Protein AF-A0A2C9JT50-F1 (afdb_monomer_lite)

Secondary structure (DSSP, 8-state):
----------PPPP--PPP--PPPPPP-PPPPPPPPPPP------PPPPPP---HHHHHHHHHHHHHHHHHHH-S-TT--------SS-PPP----PPP--SS-SSSSPPP-S--HHHHEEEE--SHHHHHHHHHH----EEE-TT--HHHHHHHHHHHH-PPPS-------

Sequence (172 aa):
MAKKTQKPAAAKPAAKEEKKAAPPPKVEKKPPAKVEKKTPAKVEKKPAAPPKSDGGVVKAKDKALKAKKSVLKGQHDKKSRKIRTSVHFRRPKTLKLPRAPKYPRRSVNRNNKLDQYALIKYPLTTESAMKKIEDNNTLVFIVDKRANKHMIKMAVKKLYDIDVSKVNTLIR

Organism: Biomphalaria glabrata (NCBI:txid6526)

Foldseek 3Di:
DDDDDDDDDDDDDDDDDDDDDDDDDDDDDDDDDDDDDDDDDDDDDDDDDDPPPPPVVVVVVVVVVVVVCCVPCNPPNVDDDDDDPDPDDDDDDDDDDDDDDPDDPDPDDDDDPPALCLFFPAWDDDPVQVVCCPPPVDTHTDGDPPDDFVRNQVSCCVPVVDHDDGDDDDDD

pLDDT: mean 72.66, std 28.33, range [24.2, 97.88]

Radius of gyration: 41.74 Å; chains: 1; bounding box: 84×77×111 Å

InterPro domains:
  IPR005633 Large ribosomal subunit protein uL23, N-terminal [PF03939] (60-110)
  IPR012677 Nucleotide-binding alpha-beta plait domain superfamily [G3DSA:3.30.70.330] (80-172)
  IPR012678 Ribosomal protein uL23/eL15/eS24 core domain superfamily [SSF54189] (117-172)
  IPR013025 Large ribosomal subunit protein uL23-like [PF00276] (119-171)
  IPR013025 Large ribosomal subunit protein uL23-like [PTHR11620] (59-172)

Structure (mmCIF, N/CA/C/O backbone):
data_AF-A0A2C9JT50-F1
#
_entry.id   AF-A0A2C9JT50-F1
#
loop_
_atom_site.group_PDB
_atom_site.id
_atom_site.type_symbol
_atom_site.label_atom_id
_atom_site.label_alt_id
_atom_site.label_comp_id
_atom_site.label_asym_id
_atom_site.label_entity_id
_atom_site.label_seq_id
_atom_site.pdbx_PDB_ins_code
_atom_site.Cartn_x
_atom_site.Cartn_y
_atom_site.Cartn_z
_atom_site.occupancy
_atom_site.B_iso_or_equiv
_atom_site.auth_seq_id
_atom_site.auth_comp_id
_atom_site.auth_asym_id
_atom_site.auth_atom_id
_atom_site.pdbx_PDB_model_num
ATOM 1 N N . MET A 1 1 ? -43.582 -35.074 -42.574 1.00 40.75 1 MET A N 1
ATOM 2 C CA . MET A 1 1 ? -43.057 -36.112 -41.663 1.00 40.75 1 MET A CA 1
ATOM 3 C C . MET A 1 1 ? -41.779 -35.600 -41.009 1.00 40.75 1 MET A C 1
ATOM 5 O O . MET A 1 1 ? -40.987 -34.973 -41.691 1.00 40.75 1 MET A O 1
ATOM 9 N N . ALA A 1 2 ? -41.662 -35.818 -39.695 1.00 45.00 2 ALA A N 1
ATOM 10 C CA . ALA A 1 2 ? -40.528 -35.546 -38.799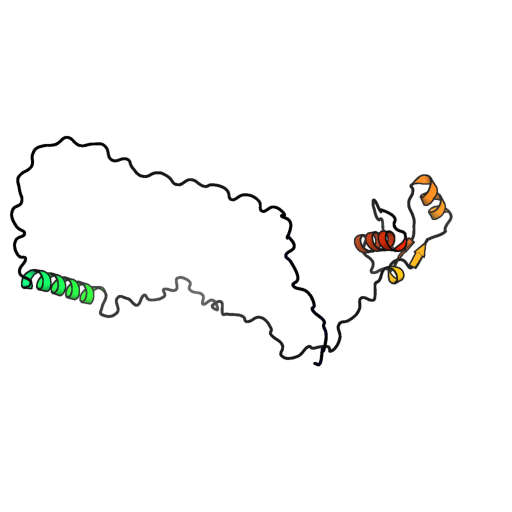 1.00 45.00 2 ALA A CA 1
ATOM 11 C C . ALA A 1 2 ? -39.984 -34.098 -38.690 1.00 45.00 2 ALA A C 1
ATOM 13 O O . ALA A 1 2 ? -39.034 -33.692 -39.350 1.00 45.00 2 ALA A O 1
ATOM 14 N N . LYS A 1 3 ? -40.547 -33.364 -37.719 1.00 39.28 3 LYS A N 1
ATOM 15 C CA . LYS A 1 3 ? -39.900 -32.254 -37.002 1.00 39.28 3 LYS A CA 1
ATOM 16 C C . LYS A 1 3 ? -38.680 -32.767 -36.220 1.00 39.28 3 LYS A C 1
ATOM 18 O O . LYS A 1 3 ? -38.791 -33.779 -35.531 1.00 39.28 3 LYS A O 1
ATOM 23 N N . LYS A 1 4 ? -37.609 -31.970 -36.149 1.00 39.00 4 LYS A N 1
ATOM 24 C CA . LYS A 1 4 ? -36.875 -31.762 -34.889 1.00 39.00 4 LYS A CA 1
ATOM 25 C C . LYS A 1 4 ? -36.402 -30.311 -34.793 1.00 39.00 4 LYS A C 1
ATOM 27 O O . LYS A 1 4 ? -35.895 -29.727 -35.741 1.00 39.00 4 LYS A O 1
ATOM 32 N N . THR A 1 5 ? -36.696 -29.728 -33.646 1.00 36.28 5 THR A N 1
ATOM 33 C CA . THR A 1 5 ? -36.740 -28.306 -33.314 1.00 36.28 5 THR A CA 1
ATOM 34 C C . THR A 1 5 ? -35.472 -27.824 -32.600 1.00 36.28 5 THR A C 1
ATOM 36 O O . THR A 1 5 ? -34.986 -28.515 -31.717 1.00 36.28 5 THR A O 1
ATOM 39 N N . GLN A 1 6 ? -35.050 -26.600 -32.951 1.00 36.31 6 GLN A N 1
ATOM 40 C CA . GLN A 1 6 ? -34.582 -25.481 -32.101 1.00 36.31 6 GLN A CA 1
ATOM 41 C C . GLN A 1 6 ? -33.464 -25.697 -31.056 1.00 36.31 6 GLN A C 1
ATOM 43 O O . GLN A 1 6 ? -33.651 -26.416 -30.082 1.00 36.31 6 GLN A O 1
ATOM 48 N N . LYS A 1 7 ? -32.411 -24.855 -31.110 1.00 34.09 7 LYS A N 1
ATOM 49 C CA . LYS A 1 7 ? -32.360 -23.568 -30.368 1.00 34.09 7 LYS A CA 1
ATOM 50 C C . LYS A 1 7 ? -31.209 -22.653 -30.866 1.00 34.09 7 LYS A C 1
ATOM 52 O O . LYS A 1 7 ? -30.100 -23.149 -31.044 1.00 34.09 7 LYS A O 1
ATOM 57 N N . PRO A 1 8 ? -31.441 -21.340 -31.081 1.00 38.16 8 PRO A N 1
ATOM 58 C CA . PRO A 1 8 ? -30.430 -20.357 -31.489 1.00 38.16 8 PRO A CA 1
ATOM 59 C C . PRO A 1 8 ? -29.870 -19.585 -30.279 1.00 38.16 8 PRO A C 1
ATOM 61 O O . PRO A 1 8 ? -30.579 -19.388 -29.292 1.00 38.16 8 PRO A O 1
ATOM 64 N N . ALA A 1 9 ? -28.624 -19.102 -30.349 1.00 31.14 9 ALA A N 1
ATOM 65 C CA . ALA A 1 9 ? -28.085 -18.186 -29.340 1.00 31.14 9 ALA A CA 1
ATOM 66 C C . ALA A 1 9 ? -27.068 -17.183 -29.917 1.00 31.14 9 ALA A C 1
ATOM 68 O O . ALA A 1 9 ? -25.902 -17.491 -30.132 1.00 31.14 9 ALA A O 1
ATOM 69 N N . ALA A 1 10 ? -27.580 -15.964 -30.096 1.00 29.03 10 ALA A N 1
ATOM 70 C CA . ALA A 1 10 ? -26.960 -14.674 -29.799 1.00 29.03 10 ALA A CA 1
ATOM 71 C C . ALA A 1 10 ? -25.626 -14.291 -30.468 1.00 29.03 10 ALA A C 1
ATOM 73 O O . ALA A 1 10 ? -24.534 -14.488 -29.936 1.00 29.03 10 ALA A O 1
ATOM 74 N N . ALA A 1 11 ? -25.774 -13.518 -31.547 1.00 33.12 11 ALA A N 1
ATOM 75 C CA . ALA A 1 11 ? -24.887 -12.407 -31.858 1.00 33.12 11 ALA A CA 1
ATOM 76 C C . ALA A 1 11 ? -24.804 -11.445 -30.655 1.00 33.12 11 ALA A C 1
ATOM 78 O O . ALA A 1 11 ? -25.833 -11.034 -30.113 1.00 33.12 11 ALA A O 1
ATOM 79 N N . LYS A 1 12 ? -23.586 -11.077 -30.240 1.00 29.19 12 LYS A N 1
ATOM 80 C CA . LYS A 1 12 ? -23.367 -9.983 -29.286 1.00 29.19 12 LYS A CA 1
ATOM 81 C C . LYS A 1 12 ? -23.126 -8.664 -30.037 1.00 29.19 12 LYS A C 1
ATOM 83 O O . LYS A 1 12 ? -22.286 -8.641 -30.937 1.00 29.19 12 LYS A O 1
ATOM 88 N N . PRO A 1 13 ? -23.841 -7.587 -29.667 1.00 27.59 13 PRO A N 1
ATOM 89 C CA . PRO A 1 13 ? -23.735 -6.267 -30.269 1.00 27.59 13 PRO A CA 1
ATOM 90 C C . PRO A 1 13 ? -22.611 -5.431 -29.643 1.00 27.59 13 PRO A C 1
ATOM 92 O O . PRO A 1 13 ? -22.098 -5.722 -28.562 1.00 27.59 13 PRO A O 1
ATOM 95 N N . ALA A 1 14 ? -22.272 -4.359 -30.351 1.00 26.33 14 ALA A N 1
ATOM 96 C CA . ALA A 1 14 ? -21.366 -3.300 -29.942 1.00 26.33 14 ALA A CA 1
ATOM 97 C C . ALA A 1 14 ? -21.822 -2.561 -28.666 1.00 26.33 14 ALA A C 1
ATOM 99 O O . ALA A 1 14 ? -22.990 -2.204 -28.526 1.00 26.33 14 ALA A O 1
ATOM 100 N N . ALA A 1 15 ? -20.861 -2.229 -27.802 1.00 26.55 15 ALA A N 1
ATOM 101 C CA . ALA A 1 15 ? -20.918 -1.120 -26.847 1.00 26.55 15 ALA A CA 1
ATOM 102 C C . ALA A 1 15 ? -19.548 -0.418 -26.921 1.00 26.55 15 ALA A C 1
ATOM 104 O O . ALA A 1 15 ? -18.523 -1.042 -26.668 1.00 26.55 15 ALA A O 1
ATOM 105 N N . LYS A 1 16 ? -19.462 0.740 -27.590 1.00 26.02 16 LYS A N 1
ATOM 106 C CA . LYS A 1 16 ? -19.405 2.081 -26.972 1.00 26.02 16 LYS A CA 1
ATOM 107 C C . LYS A 1 16 ? -18.391 2.155 -25.826 1.00 26.02 16 LYS A C 1
ATOM 109 O O . LYS A 1 16 ? -18.726 1.913 -24.675 1.00 26.02 16 LYS A O 1
ATOM 114 N N . GLU A 1 17 ? -17.173 2.561 -26.168 1.00 26.31 17 GLU A N 1
ATOM 115 C CA . GLU A 1 17 ? -16.207 3.096 -25.215 1.00 26.31 17 GLU A CA 1
ATOM 116 C C . GLU A 1 17 ? -16.319 4.629 -25.239 1.00 26.31 17 GLU A C 1
ATOM 118 O O . GLU A 1 17 ? -16.233 5.270 -26.292 1.00 26.31 17 GLU A O 1
ATOM 123 N N . GLU A 1 18 ? -16.621 5.206 -24.077 1.00 27.25 18 GLU A N 1
ATOM 124 C CA . GLU A 1 18 ? -16.741 6.643 -23.861 1.00 27.25 18 GLU A CA 1
ATOM 125 C C . GLU A 1 18 ? -15.370 7.323 -23.795 1.00 27.25 18 GLU A C 1
ATOM 127 O O . GLU A 1 18 ? -14.385 6.811 -23.267 1.00 27.25 18 GLU A O 1
ATOM 132 N N . LYS A 1 19 ? -15.343 8.538 -24.339 1.00 28.03 19 LYS A N 1
ATOM 133 C CA . LYS A 1 19 ? -14.196 9.435 -24.444 1.00 28.03 19 LYS A CA 1
ATOM 134 C C . LYS A 1 19 ? -13.698 9.887 -23.065 1.00 28.03 19 LYS A C 1
ATOM 136 O O . LYS A 1 19 ? -14.468 10.454 -22.295 1.00 28.03 19 LYS A O 1
ATOM 141 N N . 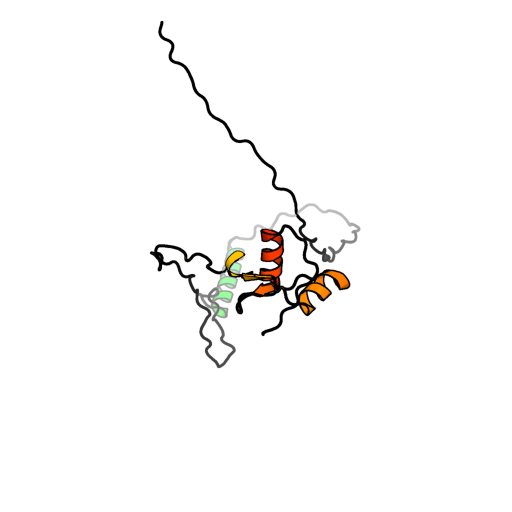LYS A 1 20 ? -12.377 9.849 -22.845 1.00 24.70 20 LYS A N 1
ATOM 142 C CA . LYS A 1 20 ? -11.674 10.835 -22.002 1.00 24.70 20 LYS A CA 1
ATOM 143 C C . LYS A 1 20 ? -10.405 11.366 -22.684 1.00 24.70 20 LYS A C 1
ATOM 145 O O . LYS A 1 20 ? -9.396 10.686 -22.786 1.00 24.70 20 LYS A O 1
ATOM 150 N N . ALA A 1 21 ? -10.554 12.605 -23.159 1.00 26.69 21 ALA A N 1
ATOM 151 C CA . ALA A 1 21 ? -9.606 13.717 -23.273 1.00 26.69 21 ALA A CA 1
ATOM 152 C C . ALA A 1 21 ? -8.104 13.424 -23.477 1.00 26.69 21 ALA A C 1
ATOM 154 O O . ALA A 1 21 ? -7.359 13.199 -22.526 1.00 26.69 21 ALA A O 1
ATOM 155 N N . ALA A 1 22 ? -7.644 13.612 -24.718 1.00 29.81 22 ALA A N 1
ATOM 156 C CA . ALA A 1 22 ? -6.258 13.959 -25.025 1.00 29.81 22 ALA A CA 1
ATOM 157 C C . ALA A 1 22 ? -6.096 15.500 -25.033 1.00 29.81 22 ALA A C 1
ATOM 159 O O . ALA A 1 22 ? -6.949 16.181 -25.609 1.00 29.81 22 ALA A O 1
ATOM 160 N N . PRO A 1 23 ? -5.040 16.072 -24.422 1.00 33.62 23 PRO A N 1
ATOM 161 C CA . PRO A 1 23 ? -4.728 17.496 -24.539 1.00 33.62 23 PRO A CA 1
ATOM 162 C C . PRO A 1 23 ? -4.140 17.829 -25.932 1.00 33.62 23 PRO A C 1
ATOM 164 O O . PRO A 1 23 ? -3.559 16.954 -26.578 1.00 33.62 23 PRO A O 1
ATOM 167 N N . PRO A 1 24 ? -4.308 19.072 -26.424 1.00 32.91 24 PRO A N 1
ATOM 168 C CA . PRO A 1 24 ? -4.207 19.412 -27.847 1.00 32.91 24 PRO A CA 1
ATOM 169 C C . PRO A 1 24 ? -2.759 19.473 -28.371 1.00 32.91 24 PRO A C 1
ATOM 171 O O . PRO A 1 24 ? -1.863 19.912 -27.644 1.00 32.91 24 PRO A O 1
ATOM 174 N N . PRO A 1 25 ? -2.509 19.126 -29.652 1.00 28.69 25 PRO A N 1
ATOM 175 C CA . PRO A 1 25 ? -1.214 19.360 -30.275 1.00 28.69 25 PRO A CA 1
ATOM 176 C C . PRO A 1 25 ? -1.025 20.858 -30.548 1.00 28.69 25 PRO A C 1
ATOM 178 O O . PRO A 1 25 ? -1.787 21.483 -31.288 1.00 28.69 25 PRO A O 1
ATOM 181 N N . LYS A 1 26 ? 0.014 21.435 -29.936 1.00 26.94 26 LYS A N 1
ATOM 182 C CA . LYS A 1 26 ? 0.479 22.795 -30.217 1.00 26.94 26 LYS A CA 1
ATOM 183 C C . LYS A 1 26 ? 0.959 22.903 -31.665 1.00 26.94 26 LYS A C 1
ATOM 185 O O . LYS A 1 26 ? 1.807 22.144 -32.124 1.00 26.94 26 LYS A O 1
ATOM 190 N N . VAL A 1 27 ? 0.393 23.898 -32.334 1.00 31.44 27 VAL A N 1
ATOM 191 C CA . VAL A 1 27 ? 0.763 24.430 -33.641 1.00 31.44 27 VAL A CA 1
ATOM 192 C C . VAL A 1 27 ? 2.109 25.144 -33.521 1.00 31.44 27 VAL A C 1
ATOM 194 O O . VAL A 1 27 ? 2.210 26.137 -32.804 1.00 31.44 27 VAL A O 1
ATOM 197 N N . GLU A 1 28 ? 3.118 24.692 -34.265 1.00 29.28 28 GLU A N 1
ATOM 198 C CA . GLU A 1 28 ? 4.300 25.500 -34.569 1.00 29.28 28 GLU A CA 1
ATOM 199 C C . GLU A 1 28 ? 4.465 25.664 -36.081 1.00 29.28 28 GLU A C 1
ATOM 201 O O . GLU A 1 28 ? 4.222 24.767 -36.889 1.00 29.28 28 GLU A O 1
ATOM 206 N N . LYS A 1 29 ? 4.767 26.910 -36.435 1.00 29.12 29 LYS A N 1
ATOM 207 C CA . LYS A 1 29 ? 4.550 27.566 -37.720 1.00 29.12 29 LYS A CA 1
ATOM 208 C C . LYS A 1 29 ? 5.580 27.119 -38.760 1.00 29.12 29 LYS A C 1
ATOM 210 O O . LYS A 1 29 ? 6.780 27.183 -38.517 1.00 29.12 29 LYS A O 1
ATOM 215 N N . LYS A 1 30 ? 5.110 26.783 -39.966 1.00 28.75 30 LYS A N 1
ATOM 216 C CA . LYS A 1 30 ? 5.929 26.806 -41.189 1.00 28.75 30 LYS A CA 1
ATOM 217 C C . LYS A 1 30 ? 6.220 28.265 -41.571 1.00 28.75 30 LYS A C 1
ATOM 219 O O . LYS A 1 30 ? 5.257 29.019 -41.717 1.00 28.75 30 LYS A O 1
ATOM 224 N N . PRO A 1 31 ? 7.479 28.673 -41.802 1.00 27.58 31 PRO A N 1
ATOM 225 C CA . PRO A 1 31 ? 7.757 29.894 -42.540 1.00 27.58 31 PRO A CA 1
ATOM 226 C C . PRO A 1 31 ? 7.647 29.660 -44.065 1.00 27.58 31 PRO A C 1
ATOM 228 O O . PRO A 1 31 ? 7.857 28.539 -44.536 1.00 27.58 31 PRO A O 1
ATOM 231 N N . PRO A 1 32 ? 7.249 30.695 -44.826 1.00 26.97 32 PRO A N 1
ATOM 232 C CA . PRO A 1 32 ? 6.530 30.560 -46.091 1.00 26.97 32 PRO A CA 1
ATOM 233 C C . PRO A 1 32 ? 7.418 30.467 -47.336 1.00 26.97 32 PRO A C 1
ATOM 235 O O . PRO A 1 32 ? 8.545 30.959 -47.384 1.00 26.97 32 PRO A O 1
ATOM 238 N N . ALA A 1 33 ? 6.826 29.878 -48.377 1.00 27.20 33 ALA A N 1
ATOM 239 C CA . ALA A 1 33 ? 7.292 29.945 -49.752 1.00 27.20 33 ALA A CA 1
ATOM 240 C C . ALA A 1 33 ? 7.463 31.404 -50.204 1.00 27.20 33 ALA A C 1
ATOM 242 O O . ALA A 1 33 ? 6.603 32.258 -49.977 1.00 27.20 33 ALA A O 1
ATOM 243 N N . LYS A 1 34 ? 8.586 31.672 -50.868 1.00 24.20 34 LYS A N 1
ATOM 244 C CA . LYS A 1 34 ? 8.880 32.944 -51.519 1.00 24.20 34 LYS A CA 1
ATOM 245 C C . LYS A 1 34 ? 8.009 33.059 -52.772 1.00 24.20 34 LYS A C 1
ATOM 247 O O . LYS A 1 34 ? 8.106 32.234 -53.672 1.00 24.20 34 LYS A O 1
ATOM 252 N N . VAL A 1 35 ? 7.161 34.082 -52.782 1.00 28.75 35 VAL A N 1
ATOM 253 C CA . VAL A 1 35 ? 6.345 34.522 -53.916 1.00 28.75 35 VAL A CA 1
ATOM 254 C C . VAL A 1 35 ? 7.268 35.030 -55.024 1.00 28.75 35 VAL A C 1
ATOM 256 O O . VAL A 1 35 ? 8.060 35.952 -54.816 1.00 28.75 35 VAL A O 1
ATOM 259 N N . GLU A 1 36 ? 7.158 34.414 -56.196 1.00 26.16 36 GLU A N 1
ATOM 260 C CA . GLU A 1 36 ? 7.730 34.887 -57.451 1.00 26.16 36 GLU A CA 1
ATOM 261 C C . GLU A 1 36 ? 6.998 36.162 -57.897 1.00 26.16 36 GLU A C 1
ATOM 263 O O . GLU A 1 36 ? 5.769 36.211 -57.980 1.00 26.16 36 GLU A O 1
ATOM 268 N N . LYS A 1 37 ? 7.765 37.223 -58.165 1.00 28.20 37 LYS A N 1
ATOM 269 C CA . LYS A 1 37 ? 7.272 38.475 -58.742 1.00 28.20 37 LYS A CA 1
ATOM 270 C C . LYS A 1 37 ? 7.412 38.399 -60.267 1.00 28.20 37 LYS A C 1
ATOM 272 O O . LYS A 1 37 ? 8.438 37.966 -60.781 1.00 28.20 37 LYS A O 1
ATOM 277 N N . LYS A 1 38 ? 6.334 38.808 -60.938 1.00 27.52 38 LYS A N 1
ATOM 278 C CA . LYS A 1 38 ? 6.028 38.739 -62.374 1.00 27.52 38 LYS A CA 1
ATOM 279 C C . LYS A 1 38 ? 7.085 39.353 -63.313 1.00 27.52 38 LYS A C 1
ATOM 281 O O . LYS A 1 38 ? 7.723 40.350 -62.993 1.00 27.52 38 LYS A O 1
ATOM 286 N N . THR A 1 39 ? 7.137 38.758 -64.505 1.00 26.30 39 THR A N 1
ATOM 287 C CA . THR A 1 39 ? 7.744 39.183 -65.784 1.00 26.30 39 THR A CA 1
ATOM 288 C C . THR A 1 39 ? 7.343 40.596 -66.243 1.00 26.30 39 THR A C 1
ATOM 290 O O . THR A 1 39 ? 6.279 41.083 -65.855 1.00 26.30 39 THR A O 1
ATOM 293 N N . PRO A 1 40 ? 8.081 41.177 -67.211 1.00 33.69 40 PRO A N 1
ATOM 294 C CA . PRO A 1 40 ? 7.467 41.314 -68.534 1.00 33.69 40 PRO A CA 1
ATOM 295 C C . PRO A 1 40 ? 8.351 40.830 -69.693 1.00 33.69 40 PRO A C 1
ATOM 297 O O . PRO A 1 40 ? 9.574 40.756 -69.619 1.00 33.69 40 PRO A O 1
ATOM 300 N N . ALA A 1 41 ? 7.647 40.445 -70.751 1.00 30.92 41 ALA A N 1
ATOM 301 C CA . ALA A 1 41 ? 8.081 39.652 -71.885 1.00 30.92 41 ALA A CA 1
ATOM 302 C C . ALA A 1 41 ? 8.898 40.422 -72.934 1.00 30.92 41 ALA A C 1
ATOM 304 O O . ALA A 1 41 ? 8.671 41.609 -73.161 1.00 30.92 41 ALA A O 1
ATOM 305 N N . LYS A 1 42 ? 9.722 39.687 -73.696 1.00 28.06 42 LYS A N 1
ATOM 306 C CA . LYS A 1 42 ? 9.917 39.970 -75.124 1.00 28.06 42 LYS A CA 1
ATOM 307 C C . LYS A 1 42 ? 10.180 38.685 -75.924 1.00 28.06 42 LYS A C 1
ATOM 309 O O . LYS A 1 42 ? 11.271 38.138 -75.893 1.00 28.06 42 LYS A O 1
ATOM 314 N N . VAL A 1 43 ? 9.124 38.292 -76.638 1.00 30.47 43 VAL A N 1
ATOM 315 C CA . VAL A 1 43 ? 9.067 37.702 -77.988 1.00 30.47 43 VAL A CA 1
ATOM 316 C C . VAL A 1 43 ? 9.737 36.342 -78.224 1.00 30.47 43 VAL A C 1
ATOM 318 O O . VAL A 1 43 ? 10.952 36.176 -78.234 1.00 30.47 43 VAL A O 1
ATOM 321 N N . GLU A 1 44 ? 8.858 35.390 -78.526 1.00 33.62 44 GLU A N 1
ATOM 322 C CA . GLU A 1 44 ? 9.111 34.049 -79.032 1.00 33.62 44 GLU A CA 1
ATOM 323 C C . GLU A 1 44 ? 9.898 34.051 -80.353 1.00 33.62 44 GLU A C 1
ATOM 325 O O . GLU A 1 44 ? 9.565 34.759 -81.306 1.00 33.62 44 GLU A O 1
ATOM 330 N N . LYS A 1 45 ? 10.886 33.156 -80.451 1.00 35.72 45 LYS A N 1
ATOM 331 C CA . LYS A 1 45 ? 11.340 32.594 -81.727 1.00 35.72 45 LYS A CA 1
ATOM 332 C C . LYS A 1 45 ? 11.366 31.069 -81.586 1.00 35.72 45 LYS A C 1
ATOM 334 O O . LYS A 1 45 ? 11.940 30.538 -80.640 1.00 35.72 45 LYS A O 1
ATOM 339 N N . LYS A 1 46 ? 10.669 30.395 -82.506 1.00 31.80 46 LYS A N 1
ATOM 340 C CA . LYS A 1 46 ? 10.486 28.935 -82.614 1.00 31.80 46 LYS A CA 1
ATOM 341 C C . LYS A 1 46 ? 11.815 28.144 -82.613 1.00 31.80 46 LYS A C 1
ATOM 343 O O . LYS A 1 46 ? 12.856 28.704 -82.956 1.00 31.80 46 LYS A O 1
ATOM 348 N N . PRO A 1 47 ? 11.774 26.849 -82.237 1.00 37.97 47 PRO A N 1
ATOM 349 C CA . PRO A 1 47 ? 12.915 26.104 -81.714 1.00 37.97 47 PRO A CA 1
ATOM 350 C C . PRO A 1 47 ? 13.867 25.635 -82.816 1.00 37.97 47 PRO A C 1
ATOM 352 O O . PRO A 1 47 ? 13.448 25.020 -83.795 1.00 37.97 47 PRO A O 1
ATOM 355 N N . ALA A 1 48 ? 15.164 25.860 -82.613 1.00 35.50 48 ALA A N 1
ATOM 356 C CA . ALA A 1 48 ? 16.195 25.108 -83.312 1.00 35.50 48 ALA A CA 1
ATOM 357 C C . ALA A 1 48 ? 16.381 23.758 -82.601 1.00 35.50 48 ALA A C 1
ATOM 359 O O . ALA A 1 48 ? 16.481 23.694 -81.376 1.00 35.50 48 ALA A O 1
ATOM 360 N N . ALA A 1 49 ? 16.365 22.689 -83.392 1.00 41.03 49 ALA A N 1
ATOM 361 C CA . ALA A 1 49 ? 16.489 21.299 -82.973 1.00 41.03 49 ALA A CA 1
ATOM 362 C C . ALA A 1 49 ? 17.661 21.058 -81.993 1.00 41.03 49 ALA A C 1
ATOM 364 O O . ALA A 1 49 ? 18.704 21.703 -82.126 1.00 41.03 49 ALA A O 1
ATOM 365 N N . PRO A 1 50 ? 17.539 20.109 -81.039 1.00 46.38 50 PRO A N 1
ATOM 366 C CA . PRO A 1 50 ? 18.661 19.737 -80.186 1.00 46.38 50 PRO A CA 1
ATOM 367 C C . PRO A 1 50 ? 19.797 19.222 -81.082 1.00 46.38 50 PRO A C 1
ATOM 369 O O . PRO A 1 50 ? 19.549 18.311 -81.882 1.00 46.38 50 PRO A O 1
ATOM 372 N N . PRO A 1 51 ? 21.032 19.758 -80.990 1.00 46.69 51 PRO A N 1
ATOM 373 C CA . PRO A 1 51 ? 22.150 19.104 -81.640 1.00 46.69 51 PRO A CA 1
ATOM 374 C C . PRO A 1 51 ? 22.210 17.705 -81.042 1.00 46.69 51 PRO A C 1
ATOM 376 O O . PRO A 1 51 ? 22.296 17.547 -79.821 1.00 46.69 51 PRO A O 1
ATOM 379 N N . LYS A 1 52 ? 22.060 16.705 -81.913 1.00 47.78 52 LYS A N 1
ATOM 380 C CA . LYS A 1 52 ? 22.221 15.291 -81.593 1.00 47.78 52 LYS A CA 1
ATOM 381 C C . LYS A 1 52 ? 23.566 15.179 -80.892 1.00 47.78 52 LYS A C 1
ATOM 383 O O . LYS A 1 52 ? 24.605 15.270 -81.534 1.00 47.78 52 LYS A O 1
ATOM 388 N N . SER A 1 53 ? 23.546 15.108 -79.566 1.00 47.03 53 SER A N 1
ATOM 389 C CA . SER A 1 53 ? 24.761 14.967 -78.791 1.00 47.03 53 SER A CA 1
ATOM 390 C C . SER A 1 53 ? 25.263 13.573 -79.096 1.00 47.03 53 SER A C 1
ATOM 392 O O . SER A 1 53 ? 24.650 12.578 -78.703 1.00 47.03 53 SER A O 1
ATOM 394 N N . ASP A 1 54 ? 26.335 13.512 -79.883 1.00 54.00 54 ASP A N 1
ATOM 395 C CA . ASP A 1 54 ? 27.016 12.277 -80.221 1.00 54.00 54 ASP A CA 1
ATOM 396 C C . ASP A 1 54 ? 27.152 11.448 -78.953 1.00 54.00 54 ASP A C 1
ATOM 398 O O . ASP A 1 54 ? 27.792 11.862 -77.978 1.00 54.00 54 ASP A O 1
ATOM 402 N N . GLY A 1 55 ? 26.524 10.271 -78.942 1.00 57.69 55 GLY A N 1
ATOM 403 C CA . GLY A 1 55 ? 26.526 9.390 -77.777 1.00 57.69 55 GLY A CA 1
ATOM 404 C C . GLY A 1 55 ? 27.946 9.070 -77.290 1.00 57.69 55 GLY A C 1
ATOM 405 O O . GLY A 1 55 ? 28.119 8.678 -76.140 1.00 57.69 55 GLY A O 1
ATOM 406 N N . GLY A 1 56 ? 28.970 9.285 -78.128 1.00 60.38 56 GLY A N 1
ATOM 407 C CA . GLY A 1 56 ? 30.388 9.236 -77.772 1.00 60.38 56 GLY A CA 1
ATOM 408 C C . GLY A 1 56 ? 30.855 10.342 -76.814 1.00 60.38 56 GLY A C 1
ATOM 409 O O . GLY A 1 56 ? 31.592 10.041 -75.877 1.00 60.38 56 GLY A O 1
ATOM 410 N N . VAL A 1 57 ? 30.401 11.591 -76.965 1.00 63.12 57 VAL A N 1
ATOM 411 C CA . VAL A 1 57 ? 30.829 12.727 -76.117 1.00 63.12 57 VAL A CA 1
ATOM 412 C C . VAL A 1 57 ? 30.206 12.643 -74.723 1.00 63.12 57 VAL A C 1
ATOM 414 O O . VAL A 1 57 ? 30.872 12.922 -73.723 1.00 63.12 57 VAL A O 1
ATOM 417 N N . VAL A 1 58 ? 28.949 12.200 -74.630 1.00 68.75 58 VAL A N 1
ATOM 418 C CA . VAL A 1 58 ? 28.273 11.959 -73.342 1.00 68.75 58 VAL A CA 1
ATOM 419 C C . VAL A 1 58 ? 28.954 10.803 -72.596 1.00 68.75 58 VAL A C 1
ATOM 421 O O . VAL A 1 58 ? 29.344 10.960 -71.439 1.00 68.75 58 VAL A O 1
ATOM 424 N N . LYS A 1 59 ? 29.250 9.696 -73.293 1.00 68.94 59 LYS A N 1
ATOM 425 C CA . LYS A 1 59 ? 29.995 8.555 -72.730 1.00 68.94 59 LYS A CA 1
ATOM 426 C C . LYS A 1 59 ? 31.421 8.924 -72.303 1.00 68.94 59 LYS A C 1
ATOM 428 O O . LYS A 1 59 ? 31.888 8.424 -71.281 1.00 68.94 59 LYS A O 1
ATOM 433 N N . ALA A 1 60 ? 32.117 9.793 -73.039 1.00 78.00 60 ALA A N 1
ATOM 434 C CA . ALA A 1 60 ? 33.459 10.261 -72.680 1.00 78.00 60 ALA A CA 1
ATOM 435 C C . ALA A 1 60 ? 33.449 11.124 -71.407 1.00 78.00 60 ALA A C 1
ATOM 437 O O . ALA A 1 60 ? 34.292 10.931 -70.526 1.00 78.00 60 ALA A O 1
ATOM 438 N N . LYS A 1 61 ? 32.455 12.011 -71.263 1.00 83.12 61 LYS A N 1
ATOM 439 C CA . LYS A 1 61 ? 32.251 12.807 -70.042 1.00 83.12 61 LYS A CA 1
ATOM 440 C C . LYS A 1 61 ? 31.956 11.917 -68.835 1.00 83.12 61 LYS A C 1
ATOM 442 O O . LYS A 1 61 ? 32.591 12.083 -67.794 1.00 83.12 61 LYS A O 1
ATOM 447 N N . ASP A 1 62 ? 31.090 10.918 -68.978 1.00 81.44 62 ASP A N 1
ATOM 448 C CA . ASP A 1 62 ? 30.786 9.977 -67.892 1.00 81.44 62 ASP A CA 1
ATOM 449 C C . ASP A 1 62 ? 31.995 9.114 -67.506 1.00 81.44 62 ASP A C 1
ATOM 451 O O . ASP A 1 62 ? 32.236 8.866 -66.321 1.00 81.44 62 ASP A O 1
ATOM 455 N N . LYS A 1 63 ? 32.810 8.709 -68.489 1.00 83.94 63 LYS A N 1
ATOM 456 C CA . LYS A 1 63 ? 34.056 7.961 -68.267 1.00 83.94 63 LYS A CA 1
ATOM 457 C C . LYS A 1 63 ? 35.093 8.800 -67.518 1.00 83.94 63 LYS A C 1
ATOM 459 O O . LYS A 1 63 ? 35.684 8.309 -66.556 1.00 83.94 63 LYS A O 1
ATOM 464 N N . ALA A 1 64 ? 35.251 10.071 -67.889 1.00 84.25 64 ALA A N 1
ATOM 465 C CA . ALA A 1 64 ? 36.134 11.013 -67.203 1.00 84.25 64 ALA A CA 1
ATOM 466 C C . ALA A 1 64 ? 35.659 11.307 -65.769 1.00 84.25 64 ALA A C 1
ATOM 468 O O . ALA A 1 64 ? 36.453 11.283 -64.827 1.00 84.25 64 ALA A O 1
ATOM 469 N N . LEU A 1 65 ? 34.354 11.514 -65.568 1.00 84.12 65 LEU A N 1
ATOM 470 C CA . LEU A 1 65 ? 33.776 11.728 -64.239 1.00 84.12 65 LEU A CA 1
ATOM 471 C C . LEU A 1 65 ? 33.888 10.482 -63.350 1.00 84.12 65 LEU A C 1
ATOM 473 O O . LEU A 1 65 ? 34.120 10.615 -62.146 1.00 84.12 65 LEU A O 1
ATOM 477 N N . LYS A 1 66 ? 33.761 9.279 -63.919 1.00 82.75 66 LYS A N 1
ATOM 478 C CA . LYS A 1 66 ? 33.973 8.009 -63.208 1.00 82.75 66 LYS A CA 1
ATOM 479 C C . LYS A 1 66 ? 35.438 7.833 -62.800 1.00 82.75 66 LYS A C 1
ATOM 481 O O . LYS A 1 66 ? 35.683 7.519 -61.640 1.00 82.75 66 LYS A O 1
ATOM 486 N N . ALA A 1 67 ? 36.382 8.115 -63.702 1.00 83.44 67 ALA A N 1
ATOM 487 C CA . ALA A 1 67 ? 37.819 8.074 -63.419 1.00 83.44 67 ALA A CA 1
ATOM 488 C C . ALA A 1 67 ? 38.222 9.082 -62.326 1.00 83.44 67 ALA A C 1
ATOM 490 O O . ALA A 1 67 ? 38.917 8.734 -61.372 1.00 83.44 67 ALA A O 1
ATOM 491 N N . LYS A 1 68 ? 37.704 10.316 -62.393 1.00 83.62 68 LYS A N 1
ATOM 492 C CA . LYS A 1 68 ? 37.928 11.344 -61.364 1.00 83.62 68 LYS A CA 1
ATOM 493 C C . LYS A 1 68 ? 37.406 10.910 -59.990 1.00 83.62 68 LYS A C 1
ATOM 495 O O . LYS A 1 68 ? 38.071 11.128 -58.981 1.00 83.62 68 LYS A O 1
ATOM 500 N N . LYS A 1 69 ? 36.225 10.283 -59.936 1.00 80.06 69 LYS A N 1
ATOM 501 C CA . LYS A 1 69 ? 35.644 9.767 -58.684 1.00 80.06 69 LYS A CA 1
ATOM 502 C C . LYS A 1 69 ? 36.466 8.608 -58.112 1.00 80.06 69 LYS A C 1
ATOM 504 O O . LYS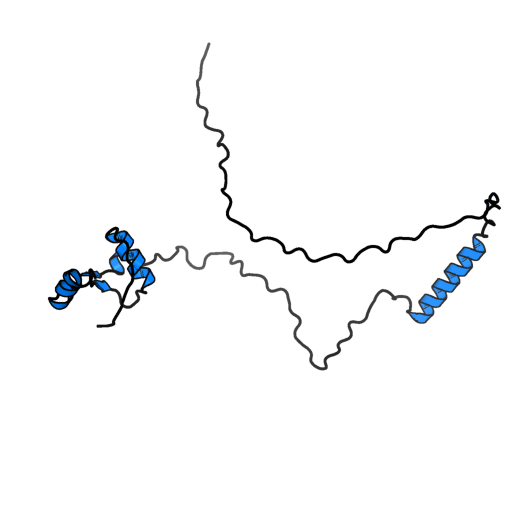 A 1 69 ? 36.773 8.643 -56.924 1.00 80.06 69 LYS A O 1
ATOM 509 N N . SER A 1 70 ? 36.898 7.661 -58.949 1.00 77.50 70 SER A N 1
ATOM 510 C CA . SER A 1 70 ? 37.710 6.521 -58.504 1.00 77.50 70 SER A CA 1
ATOM 511 C C . SER A 1 70 ? 39.092 6.919 -57.988 1.00 77.50 70 SER A C 1
ATOM 513 O O . SER A 1 70 ? 39.587 6.284 -57.064 1.00 77.50 70 SER A O 1
ATOM 515 N N . VAL A 1 71 ? 39.700 7.974 -58.541 1.00 81.44 71 VAL A N 1
ATOM 516 C CA . VAL A 1 71 ? 40.992 8.494 -58.057 1.00 81.44 71 VAL A CA 1
ATOM 517 C C . VAL A 1 71 ? 40.843 9.175 -56.694 1.00 81.44 71 VAL A C 1
ATOM 519 O O . VAL A 1 71 ? 41.684 8.991 -55.823 1.00 81.44 71 VAL A O 1
ATOM 522 N N . LEU A 1 72 ? 39.766 9.938 -56.481 1.00 80.44 72 LEU A N 1
ATOM 523 C CA . LEU A 1 72 ? 39.586 10.715 -55.249 1.00 80.44 72 LEU A CA 1
ATOM 524 C C . LEU A 1 72 ? 39.045 9.898 -54.068 1.00 80.44 72 LEU A C 1
ATOM 526 O O . LEU A 1 72 ? 39.425 10.155 -52.929 1.00 80.44 72 LEU A O 1
ATOM 530 N N . LYS A 1 73 ? 38.115 8.967 -54.307 1.00 74.88 73 LYS A N 1
ATOM 531 C CA . LYS A 1 73 ? 37.400 8.238 -53.242 1.00 74.88 73 LYS A CA 1
ATOM 532 C C . LYS A 1 73 ? 37.655 6.720 -53.247 1.00 74.88 73 LYS A C 1
ATOM 534 O O . LYS A 1 73 ? 37.360 6.050 -52.255 1.00 74.88 73 LYS A O 1
ATOM 539 N N . GLY A 1 74 ? 38.304 6.199 -54.292 1.00 76.56 74 GLY A N 1
ATOM 540 C CA . GLY A 1 74 ? 38.579 4.774 -54.477 1.00 76.56 74 GLY A CA 1
ATOM 541 C C . GLY A 1 74 ? 37.430 4.030 -55.164 1.00 76.56 74 GLY A C 1
ATOM 542 O O . GLY A 1 74 ? 36.549 4.614 -55.778 1.00 76.56 74 GLY A O 1
ATOM 543 N N . GLN A 1 75 ? 37.439 2.697 -55.111 1.00 73.56 75 GLN A N 1
ATOM 544 C CA . GLN A 1 75 ? 36.327 1.876 -55.625 1.00 73.56 75 GLN A CA 1
ATOM 545 C C . GLN A 1 75 ? 35.216 1.658 -54.578 1.00 73.56 75 GLN A C 1
ATOM 547 O O . GLN A 1 75 ? 34.107 1.241 -54.912 1.00 73.56 75 GLN A O 1
ATOM 552 N N . HIS A 1 76 ? 35.491 1.959 -53.305 1.00 70.69 76 HIS A N 1
ATOM 553 C CA . HIS A 1 76 ? 34.590 1.732 -52.171 1.00 70.69 76 HIS A CA 1
ATOM 554 C C . HIS A 1 76 ? 34.068 3.041 -51.555 1.00 70.69 76 HIS A C 1
ATOM 556 O O . HIS A 1 76 ? 34.021 3.192 -50.335 1.00 70.69 76 HIS A O 1
ATOM 562 N N . ASP A 1 77 ? 33.590 3.957 -52.396 1.00 68.38 77 ASP A N 1
ATOM 563 C CA . ASP A 1 77 ? 33.088 5.293 -52.017 1.00 68.38 77 ASP A CA 1
ATOM 564 C C . ASP A 1 77 ? 31.919 5.284 -51.023 1.00 68.38 77 ASP A C 1
ATOM 566 O O . ASP A 1 77 ? 31.619 6.291 -50.384 1.00 68.38 77 ASP A O 1
ATOM 570 N N . LYS A 1 78 ? 31.225 4.147 -50.907 1.00 72.81 78 LYS A N 1
ATOM 571 C CA . LYS A 1 78 ? 30.059 3.975 -50.031 1.00 72.81 78 LYS A CA 1
ATOM 572 C C . LYS A 1 78 ? 30.431 3.541 -48.609 1.00 72.81 78 LYS A C 1
ATOM 574 O O . LYS A 1 78 ? 29.559 3.513 -47.743 1.00 72.81 78 LYS A O 1
ATOM 579 N N . LYS A 1 79 ? 31.693 3.183 -48.346 1.00 73.19 79 LYS A N 1
ATOM 580 C CA . LYS A 1 79 ? 32.136 2.679 -47.039 1.00 73.19 79 LYS A CA 1
ATOM 581 C C . LYS A 1 79 ? 32.750 3.814 -46.219 1.00 73.19 79 LYS A C 1
ATOM 583 O O . LYS A 1 79 ? 33.946 4.074 -46.293 1.00 73.19 79 LYS A O 1
ATOM 588 N N . SER A 1 80 ? 31.934 4.482 -45.407 1.00 77.62 80 SER A N 1
ATOM 589 C CA . SER A 1 80 ? 32.434 5.460 -44.438 1.00 77.62 80 SER A CA 1
ATOM 590 C C . SER A 1 80 ? 33.087 4.757 -43.241 1.00 77.62 80 SER A C 1
ATOM 592 O O . SER A 1 80 ? 32.572 3.776 -42.695 1.00 77.62 80 SER A O 1
ATOM 594 N N . ARG A 1 81 ? 34.261 5.245 -42.825 1.00 82.62 81 ARG A N 1
ATOM 595 C CA . ARG A 1 81 ? 34.935 4.764 -41.611 1.00 82.62 81 ARG A CA 1
ATOM 596 C C . ARG A 1 81 ? 34.225 5.340 -40.385 1.00 82.62 81 ARG A C 1
ATOM 598 O O . ARG A 1 81 ? 33.921 6.529 -40.344 1.00 82.62 81 ARG A O 1
ATOM 605 N N . LYS A 1 82 ? 33.981 4.514 -39.363 1.00 85.62 82 LYS A N 1
ATOM 606 C CA . LYS A 1 82 ? 33.464 4.988 -38.069 1.00 85.62 82 LYS A CA 1
ATOM 607 C C . LYS A 1 82 ? 34.600 5.657 -37.294 1.00 85.62 82 LYS A C 1
ATOM 609 O O . LYS A 1 82 ? 35.381 4.968 -36.644 1.00 85.62 82 LYS A O 1
ATOM 614 N N . ILE A 1 83 ? 34.687 6.982 -37.378 1.00 88.81 83 ILE A N 1
ATOM 615 C CA . ILE A 1 83 ? 35.667 7.779 -36.632 1.00 88.81 83 ILE A CA 1
ATOM 616 C C . ILE A 1 83 ? 35.264 7.790 -35.152 1.00 88.81 83 ILE A C 1
ATOM 618 O O . ILE A 1 83 ? 34.115 8.075 -34.811 1.00 88.81 83 ILE A O 1
ATOM 622 N N . ARG A 1 84 ? 36.198 7.442 -34.264 1.00 90.31 84 ARG A N 1
ATOM 623 C CA . ARG A 1 84 ? 36.030 7.536 -32.809 1.00 90.31 84 ARG A CA 1
ATOM 624 C C . ARG A 1 84 ? 36.759 8.790 -32.342 1.00 90.31 84 ARG A C 1
ATOM 626 O O . ARG A 1 84 ? 37.971 8.862 -32.469 1.00 90.31 84 ARG A O 1
ATOM 633 N N . THR A 1 85 ? 36.019 9.773 -31.845 1.00 93.06 85 THR A N 1
ATOM 634 C CA . THR A 1 85 ? 36.572 11.062 -31.396 1.00 93.06 85 THR A CA 1
ATOM 635 C C . THR A 1 85 ? 36.995 11.056 -29.927 1.00 93.06 85 THR A C 1
ATOM 637 O O . THR A 1 85 ? 37.714 11.948 -29.497 1.00 93.06 85 THR A O 1
ATOM 640 N N . SER A 1 86 ? 36.573 10.056 -29.145 1.00 91.94 86 SER A N 1
ATOM 641 C CA . SER A 1 86 ? 36.973 9.888 -27.746 1.00 91.94 86 SER A CA 1
ATOM 642 C C . SER A 1 86 ? 38.121 8.891 -27.604 1.00 91.94 86 SER A C 1
ATOM 644 O O . SER A 1 86 ? 38.059 7.804 -28.178 1.00 91.94 86 SER A O 1
ATOM 646 N N . VAL A 1 87 ? 39.087 9.202 -26.738 1.00 94.12 87 VAL A N 1
ATOM 647 C CA . VAL A 1 87 ? 40.191 8.292 -26.368 1.00 94.12 87 VAL A CA 1
ATOM 648 C C . VAL A 1 87 ? 39.686 7.088 -25.554 1.00 94.12 87 VAL A C 1
ATOM 650 O O . VAL A 1 87 ? 40.282 6.017 -25.564 1.00 94.12 87 VAL A O 1
ATOM 653 N N . HIS A 1 88 ? 38.534 7.224 -24.888 1.00 95.75 88 HIS A N 1
ATOM 654 C CA . HIS A 1 88 ? 37.933 6.148 -24.101 1.00 95.75 88 HIS A CA 1
ATOM 655 C C . HIS A 1 88 ? 37.051 5.220 -24.938 1.00 95.75 88 HIS A C 1
ATOM 657 O O . HIS A 1 88 ? 36.126 5.660 -25.631 1.00 95.75 88 HIS A O 1
ATOM 663 N N . PHE A 1 89 ? 37.255 3.913 -24.778 1.00 94.44 89 PHE A N 1
ATOM 664 C CA . PHE A 1 89 ? 36.355 2.896 -25.304 1.00 94.44 89 PHE A CA 1
ATOM 665 C C . PHE A 1 89 ? 35.170 2.685 -24.353 1.00 94.44 89 PHE A C 1
ATOM 667 O O . PHE A 1 89 ? 35.324 2.216 -23.227 1.00 94.44 89 PHE A O 1
ATOM 674 N N . ARG A 1 90 ? 33.957 3.023 -24.805 1.00 94.44 90 ARG A N 1
ATOM 675 C CA . ARG A 1 90 ? 32.718 2.781 -24.051 1.00 94.44 90 ARG A CA 1
ATOM 676 C C . ARG A 1 90 ? 32.039 1.521 -24.563 1.00 94.44 90 ARG A C 1
ATOM 678 O O . ARG A 1 90 ? 31.857 1.372 -25.773 1.00 94.44 90 ARG A O 1
ATOM 685 N N . ARG A 1 91 ? 31.590 0.656 -23.646 1.00 94.00 91 ARG A N 1
ATOM 686 C CA . ARG A 1 91 ? 30.794 -0.523 -24.010 1.00 94.00 91 ARG A CA 1
ATOM 687 C C . ARG A 1 91 ? 29.565 -0.072 -24.817 1.00 94.00 91 ARG A C 1
ATOM 689 O O . ARG A 1 91 ? 28.790 0.743 -24.305 1.00 94.00 91 ARG A O 1
ATOM 696 N N . PRO A 1 92 ? 29.364 -0.566 -26.053 1.00 94.12 92 PRO A N 1
ATOM 697 C CA . PRO A 1 92 ? 28.194 -0.199 -26.834 1.00 94.12 92 PRO A CA 1
ATOM 698 C C . PRO A 1 92 ? 26.931 -0.673 -26.117 1.00 94.12 92 PRO A C 1
ATOM 700 O O . PRO A 1 92 ? 26.921 -1.711 -25.450 1.00 94.12 92 PRO A O 1
ATOM 703 N N . LYS A 1 93 ? 25.851 0.094 -26.249 1.00 96.31 93 LYS A N 1
ATOM 704 C CA . LYS A 1 93 ? 24.545 -0.349 -25.769 1.00 96.31 93 LYS A CA 1
ATOM 705 C C . LYS A 1 93 ? 24.104 -1.514 -26.647 1.00 96.31 93 LYS A C 1
ATOM 707 O O . LYS A 1 93 ? 23.907 -1.350 -27.846 1.00 96.31 93 LYS A O 1
ATOM 712 N N . THR A 1 94 ? 24.002 -2.686 -26.044 1.00 96.62 94 THR A N 1
ATOM 713 C CA . THR A 1 94 ? 23.496 -3.893 -26.685 1.00 96.62 94 THR A CA 1
ATOM 714 C C . THR A 1 94 ? 22.005 -4.042 -26.416 1.00 96.62 94 THR A C 1
ATOM 716 O O . THR A 1 94 ? 21.467 -3.457 -25.469 1.00 96.62 94 THR A O 1
ATOM 719 N N . LEU A 1 95 ? 21.335 -4.840 -27.246 1.00 96.75 95 LEU A N 1
ATOM 720 C CA . LEU A 1 95 ? 19.964 -5.250 -26.986 1.00 96.75 95 LEU A CA 1
ATOM 721 C C . LEU A 1 95 ? 19.919 -6.052 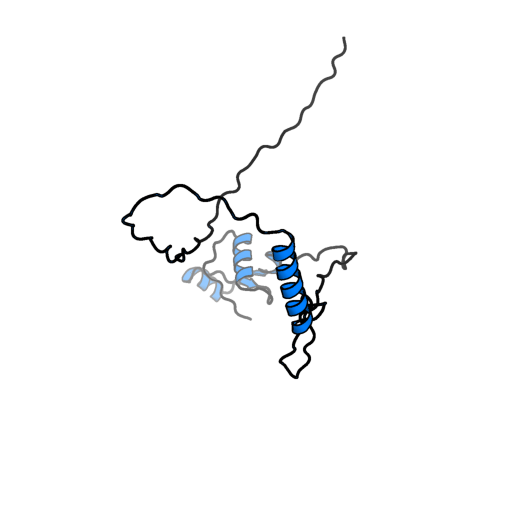-25.675 1.00 96.75 95 LEU A C 1
ATOM 723 O O . LEU A 1 95 ? 20.709 -6.974 -25.474 1.00 96.75 95 LEU A O 1
ATOM 727 N N . LYS A 1 96 ? 18.987 -5.702 -24.786 1.00 96.19 96 LYS A N 1
ATOM 728 C CA . LYS A 1 96 ? 18.691 -6.452 -23.560 1.00 96.19 96 LYS A CA 1
ATOM 729 C C . LYS A 1 96 ? 17.268 -6.982 -23.663 1.00 96.19 96 LYS A C 1
ATOM 731 O O . LYS A 1 96 ? 16.325 -6.202 -23.567 1.00 96.19 96 LYS A O 1
ATOM 736 N N . LEU A 1 97 ? 17.124 -8.285 -23.893 1.00 97.19 97 LEU A N 1
ATOM 737 C CA . LEU A 1 97 ? 15.808 -8.916 -23.969 1.00 97.19 97 LEU A CA 1
ATOM 738 C C . LEU A 1 97 ? 15.119 -8.875 -22.592 1.00 97.19 97 LEU A C 1
ATOM 740 O O . LEU A 1 97 ? 15.791 -9.067 -21.571 1.00 97.19 97 LEU A O 1
ATOM 744 N N . PRO A 1 98 ? 13.796 -8.637 -22.535 1.00 96.88 98 PRO A N 1
ATOM 745 C CA . PRO A 1 98 ? 13.037 -8.807 -21.304 1.00 96.88 98 PRO A CA 1
ATOM 746 C C . PRO A 1 98 ? 13.035 -10.282 -20.881 1.00 96.88 98 PRO A C 1
ATOM 748 O O . PRO A 1 98 ? 13.189 -11.190 -21.698 1.00 96.88 98 PRO A O 1
ATOM 751 N N . ARG A 1 99 ? 12.855 -10.538 -19.581 1.00 96.44 99 ARG A N 1
ATOM 752 C CA . ARG A 1 99 ? 12.754 -11.911 -19.068 1.00 96.44 99 ARG A CA 1
ATOM 753 C C . ARG A 1 99 ? 11.456 -12.555 -19.567 1.00 96.44 99 ARG A C 1
ATOM 755 O O . ARG A 1 99 ? 10.382 -12.063 -19.243 1.00 96.44 99 ARG A O 1
ATOM 762 N N . ALA A 1 100 ? 11.568 -13.682 -20.266 1.00 95.44 100 ALA A N 1
ATOM 763 C CA . ALA A 1 100 ? 10.453 -14.540 -20.668 1.00 95.44 100 ALA A CA 1
ATOM 764 C C . ALA A 1 100 ? 10.636 -15.937 -20.037 1.00 95.44 100 ALA A C 1
ATOM 766 O O . ALA A 1 100 ? 11.249 -16.812 -20.651 1.00 95.44 100 ALA A O 1
ATOM 767 N N . PRO A 1 101 ? 10.222 -16.143 -18.770 1.00 96.25 101 PRO A N 1
ATOM 768 C CA . PRO A 1 101 ? 10.402 -17.427 -18.099 1.00 96.25 101 PRO A CA 1
ATOM 769 C C . PRO A 1 101 ? 9.518 -18.502 -18.742 1.00 96.25 101 PRO A C 1
ATOM 771 O O . PRO A 1 101 ? 8.360 -18.250 -19.062 1.00 96.25 101 PRO A O 1
ATOM 774 N N . LYS A 1 102 ? 10.049 -19.719 -18.894 1.00 97.50 102 LYS A N 1
ATOM 775 C CA . LYS A 1 102 ? 9.309 -20.845 -19.489 1.00 97.50 102 LYS A CA 1
ATOM 776 C C . LYS A 1 102 ? 8.241 -21.428 -18.553 1.00 97.50 102 LYS A C 1
ATOM 778 O O . LYS A 1 102 ? 7.288 -22.035 -19.025 1.00 97.50 102 LYS A O 1
ATOM 783 N N . TYR A 1 103 ? 8.400 -21.234 -17.246 1.00 95.50 103 TYR A N 1
ATOM 784 C CA . TYR A 1 103 ? 7.509 -21.732 -16.201 1.00 95.50 103 TYR A CA 1
ATOM 785 C C . TYR A 1 103 ? 7.383 -20.704 -15.063 1.00 95.50 103 TYR A C 1
ATOM 787 O O . TYR A 1 103 ? 8.319 -19.929 -14.821 1.00 95.50 103 TYR A O 1
ATOM 795 N N . PRO A 1 104 ? 6.243 -20.663 -14.351 1.00 95.19 104 PRO A N 1
ATOM 796 C CA . PRO A 1 104 ? 6.082 -19.787 -13.199 1.00 95.19 104 PRO A CA 1
ATOM 797 C C . PRO A 1 104 ? 6.921 -20.288 -12.012 1.00 95.19 104 PRO A C 1
ATOM 799 O O . PRO A 1 104 ? 7.036 -21.484 -11.770 1.00 95.19 104 PRO A O 1
ATOM 802 N N . ARG A 1 105 ? 7.505 -19.366 -11.230 1.00 95.06 105 ARG A N 1
ATOM 803 C CA . ARG A 1 105 ? 8.311 -19.718 -10.037 1.00 95.06 105 ARG A CA 1
ATOM 804 C C . ARG A 1 105 ? 7.479 -20.229 -8.859 1.00 95.06 105 ARG A C 1
ATOM 806 O O . ARG A 1 105 ? 8.022 -20.844 -7.949 1.00 95.06 105 ARG A O 1
ATOM 813 N N . ARG A 1 106 ? 6.192 -19.895 -8.828 1.00 95.19 106 ARG A N 1
ATOM 814 C CA . ARG A 1 106 ? 5.214 -20.353 -7.840 1.00 95.19 106 ARG A CA 1
ATOM 815 C C . ARG A 1 106 ? 3.969 -20.768 -8.600 1.00 95.19 106 ARG A C 1
ATOM 817 O O . ARG A 1 106 ? 3.583 -20.067 -9.530 1.00 95.19 106 ARG A O 1
ATOM 824 N N . SER A 1 107 ? 3.370 -21.885 -8.204 1.00 94.00 107 SER A N 1
ATOM 825 C CA . SER A 1 107 ? 2.152 -22.401 -8.833 1.00 94.00 107 SER A CA 1
ATOM 826 C C . SER A 1 107 ? 0.953 -21.484 -8.598 1.00 94.00 107 SER A C 1
ATOM 828 O O . SER A 1 107 ? 0.146 -21.291 -9.500 1.00 94.00 107 SER A O 1
ATOM 830 N N . VAL A 1 108 ? 0.863 -20.880 -7.409 1.00 94.06 108 VAL A N 1
ATOM 831 C CA . VAL A 1 108 ? -0.240 -20.001 -7.010 1.00 94.06 108 VAL A CA 1
ATOM 832 C C . VAL A 1 108 ? 0.253 -18.626 -6.572 1.00 94.06 108 VAL A C 1
ATOM 834 O O . VAL A 1 108 ? 1.323 -18.471 -5.970 1.00 94.06 108 VAL A O 1
ATOM 837 N N . ASN A 1 109 ? -0.565 -17.614 -6.856 1.00 93.06 109 ASN A N 1
ATOM 838 C CA . ASN A 1 109 ? -0.342 -16.256 -6.378 1.00 93.06 109 ASN A CA 1
ATOM 839 C C . ASN A 1 109 ? -0.634 -16.170 -4.874 1.00 93.06 109 ASN A C 1
ATOM 841 O O . ASN A 1 109 ? -1.523 -16.844 -4.358 1.00 93.06 109 ASN A O 1
ATOM 845 N N . ARG A 1 110 ? 0.119 -15.332 -4.150 1.00 94.44 110 ARG A N 1
ATOM 846 C CA . ARG A 1 110 ? -0.126 -15.120 -2.718 1.00 94.44 110 ARG A CA 1
ATOM 847 C C . ARG A 1 110 ? -1.306 -14.171 -2.536 1.00 94.44 110 ARG A C 1
ATOM 849 O O . ARG A 1 110 ? -1.282 -13.068 -3.072 1.00 94.44 110 ARG A O 1
ATOM 856 N N . ASN A 1 111 ? -2.257 -14.555 -1.695 1.00 91.31 111 ASN A N 1
ATOM 857 C CA . ASN A 1 111 ? -3.348 -13.670 -1.305 1.00 91.31 111 ASN A CA 1
ATOM 858 C C . ASN A 1 111 ? -2.853 -12.558 -0.365 1.00 91.31 111 ASN A C 1
ATOM 860 O O . ASN A 1 111 ? -1.915 -12.739 0.429 1.00 91.31 111 ASN A O 1
ATOM 864 N N . ASN A 1 112 ? -3.489 -11.392 -0.454 1.00 89.44 112 ASN A N 1
ATOM 865 C CA . ASN A 1 112 ? -3.234 -10.286 0.459 1.00 89.44 112 ASN A CA 1
ATOM 866 C C . ASN A 1 112 ? -3.846 -10.610 1.822 1.00 89.44 112 ASN A C 1
ATOM 868 O O . ASN A 1 112 ? -5.056 -10.707 1.948 1.00 89.44 112 ASN A O 1
ATOM 872 N N . LYS A 1 113 ? -2.992 -10.764 2.839 1.00 89.94 113 LYS A N 1
ATOM 873 C CA . LYS A 1 113 ? -3.412 -11.041 4.224 1.00 89.94 113 LYS A CA 1
ATOM 874 C C . LYS A 1 113 ? -3.835 -9.790 5.007 1.00 89.94 113 LYS A C 1
ATOM 876 O O . LYS A 1 113 ? -4.257 -9.909 6.144 1.00 89.94 113 LYS A O 1
ATOM 881 N N . LEU A 1 114 ? -3.620 -8.603 4.441 1.00 91.44 114 LEU A N 1
ATOM 882 C CA . LEU A 1 114 ? -4.023 -7.325 5.030 1.00 91.44 114 LEU A CA 1
ATOM 883 C C . LEU A 1 114 ? -5.302 -6.863 4.337 1.00 91.44 114 LEU A C 1
ATOM 885 O O . LEU A 1 114 ? -5.264 -5.980 3.479 1.00 91.44 114 LEU A O 1
ATOM 889 N N . ASP A 1 115 ? -6.398 -7.540 4.649 1.00 91.50 115 ASP A N 1
ATOM 890 C CA . ASP A 1 115 ? -7.738 -7.136 4.247 1.00 91.50 115 ASP A CA 1
ATOM 891 C C . ASP A 1 115 ? -8.315 -6.114 5.244 1.00 91.50 115 ASP A C 1
ATOM 893 O O . ASP A 1 115 ? -7.641 -5.658 6.170 1.00 91.50 115 ASP A O 1
ATOM 897 N N . GLN A 1 116 ? -9.554 -5.693 5.019 1.00 93.44 116 GLN A N 1
ATOM 898 C CA . GLN A 1 116 ? -10.205 -4.636 5.788 1.00 93.44 116 GLN A CA 1
ATOM 899 C C . GLN A 1 116 ? -10.346 -5.011 7.270 1.00 93.44 116 GLN A C 1
ATOM 901 O O . GLN A 1 116 ? -10.135 -4.156 8.130 1.00 93.44 116 GLN A O 1
ATOM 906 N N . TYR A 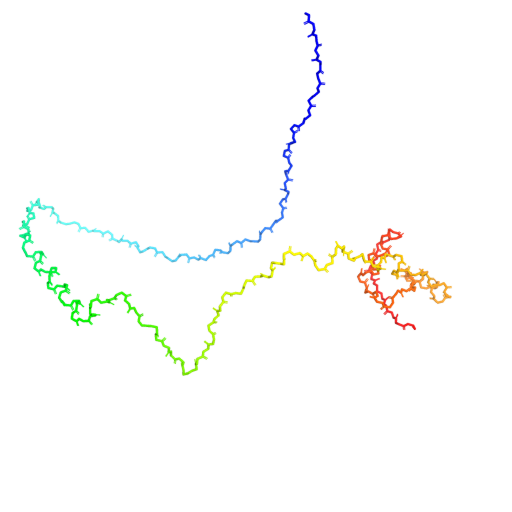1 117 ? -10.633 -6.284 7.552 1.00 94.50 117 TYR A N 1
ATOM 907 C CA . TYR A 1 117 ? -10.798 -6.818 8.904 1.00 94.50 117 TYR A CA 1
ATOM 908 C C . TYR A 1 117 ? -9.461 -7.009 9.626 1.00 94.50 117 TYR A C 1
ATOM 910 O O . TYR A 1 117 ? -9.348 -6.699 10.808 1.00 94.50 117 TYR A O 1
ATOM 918 N N . ALA A 1 118 ? -8.411 -7.453 8.930 1.00 94.88 118 ALA A N 1
ATOM 919 C CA . ALA A 1 118 ? -7.072 -7.495 9.516 1.00 94.88 118 ALA A CA 1
ATOM 920 C C . ALA A 1 118 ? -6.520 -6.086 9.787 1.00 94.88 118 ALA A C 1
ATOM 922 O O . ALA A 1 118 ? -5.700 -5.893 10.689 1.00 94.88 118 ALA A O 1
ATOM 923 N N . LEU A 1 119 ? -6.945 -5.102 8.988 1.00 96.06 119 LEU A N 1
ATOM 924 C CA . LEU A 1 119 ? -6.501 -3.723 9.103 1.00 96.06 119 LEU A CA 1
ATOM 925 C C . LEU A 1 119 ? -7.147 -3.013 10.297 1.00 96.06 119 LEU A C 1
ATOM 927 O O . LEU A 1 119 ? -6.416 -2.484 11.136 1.00 96.06 119 LEU A O 1
ATOM 931 N N . ILE A 1 120 ? -8.481 -2.982 10.372 1.00 96.50 120 ILE A N 1
ATOM 932 C CA . ILE A 1 120 ? -9.223 -2.351 11.473 1.00 96.50 120 ILE A CA 1
ATOM 933 C C . ILE A 1 120 ? -9.561 -3.421 12.500 1.00 96.50 120 ILE A C 1
ATOM 935 O O . ILE A 1 120 ? -10.421 -4.257 12.252 1.00 96.50 120 ILE A O 1
ATOM 939 N N . LYS A 1 121 ? -8.895 -3.381 13.659 1.00 95.38 121 LYS A N 1
ATOM 940 C CA . LYS A 1 121 ? -9.036 -4.433 14.673 1.00 95.38 121 LYS A CA 1
ATOM 941 C C . LYS A 1 121 ? -10.263 -4.203 15.544 1.00 95.38 121 LYS A C 1
ATOM 943 O O . LYS A 1 121 ? -11.124 -5.066 15.630 1.00 95.38 121 LYS A O 1
ATOM 948 N N . TYR A 1 122 ? -10.334 -3.045 16.193 1.00 95.88 122 TYR A N 1
ATOM 949 C CA . TYR A 1 122 ? -11.460 -2.677 17.051 1.00 95.88 122 TYR A CA 1
ATOM 950 C C . TYR A 1 122 ? -11.524 -1.155 17.257 1.00 95.88 122 TYR A C 1
ATOM 952 O O . TYR A 1 122 ? -10.493 -0.476 17.150 1.00 95.88 122 TYR A O 1
ATOM 960 N N . PRO A 1 123 ? -12.713 -0.589 17.528 1.00 96.31 123 PRO A N 1
ATOM 961 C CA . PRO A 1 123 ? -12.843 0.801 17.952 1.00 96.31 123 PRO A CA 1
ATOM 962 C C . PRO A 1 123 ? -12.253 0.985 19.351 1.00 96.31 123 PRO A C 1
ATOM 964 O O . PRO A 1 123 ? -12.357 0.106 20.205 1.00 96.31 123 PRO A O 1
ATOM 967 N N . LEU A 1 124 ? -11.623 2.128 19.601 1.00 96.69 124 LEU A N 1
ATOM 968 C CA . LEU A 1 124 ? -11.131 2.458 20.931 1.00 96.69 124 LEU A CA 1
ATOM 969 C C . LEU A 1 124 ? -12.259 3.111 21.735 1.00 96.69 124 LEU A C 1
ATOM 971 O O . LEU A 1 124 ? -12.718 4.190 21.379 1.00 96.69 124 LEU A O 1
ATOM 975 N N . THR A 1 125 ? -12.668 2.474 22.829 1.00 96.62 125 THR A N 1
ATOM 976 C CA . THR A 1 125 ? -13.830 2.877 23.642 1.00 96.62 125 THR A CA 1
ATOM 977 C C . THR A 1 125 ? -13.430 3.538 24.968 1.00 96.62 125 THR A C 1
ATOM 979 O O . THR A 1 125 ? -14.079 3.340 25.989 1.00 96.62 125 THR A O 1
ATOM 982 N N . THR A 1 126 ? -12.323 4.288 24.995 1.00 97.31 126 THR A N 1
ATOM 983 C CA . THR A 1 126 ? -11.895 5.037 26.193 1.00 97.31 126 THR A CA 1
ATOM 984 C C . THR A 1 126 ? -12.680 6.338 26.337 1.00 97.31 126 THR A C 1
ATOM 986 O O . THR A 1 126 ? -13.122 6.897 25.338 1.00 97.31 126 THR A O 1
ATOM 989 N N . GLU A 1 127 ? -12.777 6.895 27.546 1.00 96.12 127 GLU A N 1
ATOM 990 C CA . GLU A 1 127 ? -13.486 8.166 27.797 1.00 96.12 127 GLU A CA 1
ATOM 991 C C . GLU A 1 127 ? -13.021 9.299 26.870 1.00 96.12 127 GLU A C 1
ATOM 993 O O . GLU A 1 127 ? -13.819 10.018 26.278 1.00 96.12 127 GLU A O 1
ATOM 998 N N . SER A 1 128 ? -11.707 9.415 26.669 1.00 95.56 128 SER A N 1
ATOM 999 C CA . SER A 1 128 ? -11.117 10.395 25.754 1.00 95.56 128 SER A CA 1
ATOM 1000 C C . SER A 1 128 ? -11.450 10.145 24.280 1.00 95.56 128 SER A C 1
ATOM 1002 O O . SER A 1 128 ? -11.423 11.081 23.483 1.00 95.56 128 SER A O 1
ATOM 1004 N N . ALA A 1 129 ? -11.733 8.897 23.899 1.00 97.31 129 ALA A N 1
ATOM 1005 C CA . ALA A 1 129 ? -12.164 8.553 22.552 1.00 97.31 129 ALA A CA 1
ATOM 1006 C C . ALA A 1 129 ? -13.653 8.862 22.372 1.00 97.31 129 ALA A C 1
ATOM 1008 O O . ALA A 1 129 ? -14.005 9.446 21.355 1.00 97.31 129 ALA A O 1
ATOM 1009 N N . MET A 1 130 ? -14.487 8.571 23.374 1.00 97.69 130 MET A N 1
ATOM 1010 C CA . MET A 1 130 ? -15.911 8.924 23.362 1.00 97.69 130 MET A CA 1
ATOM 1011 C C . MET A 1 130 ? -16.109 10.441 23.230 1.00 97.69 130 MET A C 1
ATOM 1013 O O . MET A 1 130 ? -16.817 10.877 22.328 1.00 97.69 130 MET A O 1
ATOM 1017 N N . LYS A 1 131 ? -15.356 11.251 23.992 1.00 97.88 131 LYS A N 1
ATOM 1018 C CA . LYS A 1 131 ? -15.364 12.724 23.855 1.00 97.88 131 LYS A CA 1
ATOM 1019 C C . LYS A 1 131 ? -15.044 13.197 22.428 1.00 97.88 131 LYS A C 1
ATOM 1021 O O . LYS A 1 131 ? -15.690 14.086 21.894 1.00 97.88 131 LYS A O 1
ATOM 1026 N N . LYS A 1 132 ? -14.087 12.552 21.750 1.00 96.88 132 LYS A N 1
ATOM 1027 C CA . LYS A 1 132 ? -13.715 12.878 20.357 1.00 96.88 132 LYS A CA 1
ATOM 1028 C C . LYS A 1 132 ? -14.783 12.530 19.318 1.00 96.88 132 LYS A C 1
ATOM 1030 O O . LYS A 1 132 ? -14.738 13.082 18.210 1.00 96.88 132 LYS A O 1
ATOM 1035 N N . ILE A 1 133 ? -15.690 11.608 19.636 1.00 96.62 133 ILE A N 1
ATOM 1036 C CA . ILE A 1 133 ? -16.837 11.286 18.782 1.00 96.62 133 ILE A CA 1
ATOM 1037 C C . ILE A 1 133 ? -17.839 12.439 18.845 1.00 96.62 133 ILE A C 1
ATOM 1039 O O . ILE A 1 133 ? -18.286 12.898 17.798 1.00 96.62 133 ILE A O 1
ATOM 1043 N N . GLU A 1 134 ? -18.111 12.946 20.044 1.00 96.56 134 GLU A N 1
ATOM 1044 C CA . GLU A 1 134 ? -19.078 14.019 20.291 1.00 96.56 134 GLU A CA 1
ATOM 1045 C C . GLU A 1 134 ? -18.562 15.384 19.807 1.00 96.56 134 GLU A C 1
ATOM 1047 O O . GLU A 1 134 ? -19.211 16.037 18.991 1.00 96.56 134 GLU A O 1
ATOM 1052 N N . ASP A 1 135 ? -17.358 15.784 20.226 1.00 97.44 135 ASP A N 1
ATOM 1053 C CA . ASP A 1 135 ? -16.855 17.150 20.011 1.00 97.44 135 ASP A CA 1
ATOM 1054 C C . ASP A 1 135 ? -16.354 17.400 18.581 1.00 97.44 135 ASP A C 1
ATOM 1056 O O . ASP A 1 135 ? -16.473 18.494 18.028 1.00 97.44 135 ASP A O 1
ATOM 1060 N N . ASN A 1 136 ? -15.706 16.398 17.979 1.00 95.94 136 ASN A N 1
ATOM 1061 C CA . ASN A 1 136 ? -14.978 16.559 16.717 1.00 95.94 136 ASN A CA 1
ATOM 1062 C C . ASN A 1 136 ? -15.519 15.695 15.576 1.00 95.94 136 ASN A C 1
ATOM 1064 O O . ASN A 1 136 ? -14.986 15.792 14.465 1.00 95.94 136 ASN A O 1
ATOM 1068 N N . ASN A 1 137 ? -16.516 14.841 15.834 1.00 96.19 137 ASN A N 1
ATOM 1069 C CA . ASN A 1 137 ? -17.001 13.839 14.885 1.00 96.19 137 ASN A CA 1
ATOM 1070 C C . ASN A 1 137 ? -15.857 12.952 14.349 1.00 96.19 137 ASN A C 1
ATOM 1072 O O . ASN A 1 137 ? -15.671 12.772 13.141 1.00 96.19 137 ASN A O 1
ATOM 1076 N N . THR A 1 138 ? -15.012 12.449 15.259 1.00 96.25 138 THR A N 1
ATOM 1077 C CA . THR A 1 138 ? -13.890 11.568 14.907 1.00 96.25 138 THR A CA 1
ATOM 1078 C C . THR A 1 138 ? -13.989 10.217 15.599 1.00 96.25 138 THR A C 1
ATOM 1080 O O . THR A 1 138 ? -14.025 10.130 16.821 1.00 96.25 138 THR A O 1
ATOM 1083 N N . LEU A 1 139 ? -13.959 9.146 14.803 1.00 96.19 139 LEU A N 1
ATOM 1084 C CA . LEU A 1 139 ? -13.882 7.774 15.300 1.00 96.19 139 LEU A CA 1
ATOM 1085 C C . LEU A 1 139 ? -12.419 7.375 15.525 1.00 96.19 139 LEU A C 1
ATOM 1087 O O . LEU A 1 139 ? -11.567 7.563 14.649 1.00 96.19 139 LEU A O 1
ATOM 1091 N N . VAL A 1 140 ? -12.123 6.796 16.687 1.00 97.12 140 VAL A N 1
ATOM 1092 C CA . VAL A 1 140 ? -10.780 6.319 17.037 1.00 97.12 140 VAL A CA 1
ATOM 1093 C C . VAL A 1 140 ? -10.750 4.798 16.943 1.00 97.12 140 VAL A C 1
ATOM 1095 O O . VAL A 1 140 ? -11.534 4.116 17.592 1.00 97.12 140 VAL A O 1
ATOM 1098 N N . PHE A 1 141 ? -9.821 4.256 16.157 1.00 97.19 141 PHE A N 1
ATOM 1099 C CA . PHE A 1 141 ? -9.657 2.815 15.968 1.00 97.19 141 PHE A CA 1
ATOM 1100 C C . PHE A 1 141 ? -8.260 2.362 16.380 1.00 97.19 141 PHE A C 1
ATOM 1102 O O . PHE A 1 141 ? -7.278 3.082 16.181 1.00 97.19 141 PHE A O 1
ATOM 1109 N N . ILE A 1 142 ? -8.163 1.132 16.881 1.00 96.94 142 ILE A N 1
ATOM 1110 C CA . ILE A 1 142 ? -6.907 0.391 16.932 1.00 96.94 142 ILE A CA 1
ATOM 1111 C C . ILE A 1 142 ? -6.730 -0.360 15.613 1.00 96.94 142 ILE A C 1
ATOM 1113 O O . ILE A 1 142 ? -7.619 -1.064 15.129 1.00 96.94 142 ILE A O 1
ATOM 1117 N N . VAL A 1 143 ? -5.554 -0.183 15.023 1.00 97.19 143 VAL A N 1
ATOM 1118 C CA . VAL A 1 143 ? -5.235 -0.591 13.654 1.00 97.19 143 VAL A CA 1
ATOM 1119 C C . VAL A 1 143 ? -3.976 -1.459 13.657 1.00 97.19 143 VAL A C 1
ATOM 1121 O O . VAL A 1 143 ? -3.182 -1.422 14.601 1.00 97.19 143 VAL A O 1
ATOM 1124 N N . ASP A 1 144 ? -3.756 -2.244 12.604 1.00 96.06 144 ASP A N 1
ATOM 1125 C CA . ASP A 1 144 ? -2.466 -2.902 12.402 1.00 96.06 144 ASP A CA 1
ATOM 1126 C C . ASP A 1 144 ? -1.315 -1.903 12.171 1.00 96.06 144 ASP A C 1
ATOM 1128 O O . ASP A 1 144 ? -1.453 -0.929 11.431 1.00 96.06 144 ASP A O 1
ATOM 1132 N N . LYS A 1 145 ? -0.140 -2.179 12.755 1.00 94.88 145 LYS A N 1
ATOM 1133 C CA . LYS A 1 145 ? 1.051 -1.311 12.672 1.00 94.88 145 LYS A CA 1
ATOM 1134 C C . LYS A 1 145 ? 1.552 -1.107 11.240 1.00 94.88 145 LYS A C 1
ATOM 1136 O O . LYS A 1 145 ? 2.240 -0.131 10.962 1.00 94.88 145 LYS A O 1
ATOM 1141 N N . ARG A 1 146 ? 1.234 -2.029 10.329 1.00 94.12 146 ARG A N 1
ATOM 1142 C CA . ARG A 1 146 ? 1.650 -1.968 8.920 1.00 94.12 146 ARG A CA 1
ATOM 1143 C C . ARG A 1 146 ? 0.704 -1.132 8.053 1.00 94.12 146 ARG A C 1
ATOM 1145 O O . ARG A 1 146 ? 0.955 -0.992 6.857 1.00 94.12 146 ARG A O 1
ATOM 1152 N N . ALA A 1 147 ? -0.402 -0.640 8.611 1.00 96.50 147 ALA A N 1
ATOM 1153 C CA . ALA A 1 147 ? -1.430 0.059 7.859 1.00 96.50 147 ALA A CA 1
ATOM 1154 C C . ALA A 1 147 ? -1.036 1.510 7.547 1.00 96.50 147 ALA A C 1
ATOM 1156 O O . ALA A 1 147 ? -0.660 2.283 8.424 1.00 96.50 147 ALA A O 1
ATOM 1157 N N . ASN A 1 148 ? -1.216 1.907 6.287 1.00 96.38 148 ASN A N 1
ATOM 1158 C CA . ASN A 1 148 ? -1.065 3.296 5.856 1.00 96.38 148 ASN A CA 1
ATOM 1159 C C . ASN A 1 148 ? -2.401 4.051 5.946 1.00 96.38 148 ASN A C 1
ATOM 1161 O O . ASN A 1 148 ? -3.469 3.455 5.792 1.00 96.38 148 ASN A O 1
ATOM 1165 N N . LYS A 1 149 ? -2.353 5.386 6.064 1.00 97.44 149 LYS A N 1
ATOM 1166 C CA . LYS A 1 149 ? -3.546 6.264 6.119 1.00 97.44 149 LYS A CA 1
ATOM 1167 C C . LYS A 1 149 ? -4.552 6.004 4.988 1.00 97.44 149 LYS A C 1
ATOM 1169 O O . LYS A 1 149 ? -5.751 5.941 5.230 1.00 97.44 149 LYS A O 1
ATOM 1174 N N . HIS A 1 150 ? -4.066 5.789 3.764 1.00 96.81 150 HIS A N 1
ATOM 1175 C CA . HIS A 1 150 ? -4.899 5.467 2.599 1.00 96.81 150 HIS A CA 1
ATOM 1176 C C . HIS A 1 150 ? -5.637 4.131 2.750 1.00 96.81 150 HIS A C 1
ATOM 1178 O O . HIS A 1 150 ? -6.799 4.018 2.373 1.00 96.81 150 HIS A O 1
ATOM 1184 N N . MET A 1 151 ? -4.970 3.125 3.322 1.00 96.19 151 MET A N 1
ATOM 1185 C CA . MET A 1 151 ? -5.563 1.806 3.527 1.00 96.19 151 MET A CA 1
ATOM 1186 C C . MET A 1 151 ? -6.643 1.862 4.610 1.00 96.19 151 MET A C 1
ATOM 1188 O O . MET A 1 151 ? -7.723 1.322 4.399 1.00 96.19 151 MET A O 1
ATOM 1192 N N . ILE A 1 152 ? -6.392 2.591 5.707 1.00 97.12 152 ILE A N 1
ATOM 1193 C CA . ILE A 1 152 ? -7.386 2.850 6.763 1.00 97.12 152 ILE A CA 1
ATOM 1194 C C . ILE A 1 152 ? -8.615 3.541 6.173 1.00 97.12 152 ILE A C 1
ATOM 1196 O O . ILE A 1 152 ? -9.732 3.082 6.377 1.00 97.12 152 ILE A O 1
ATOM 1200 N N . LYS A 1 153 ? -8.407 4.594 5.373 1.00 97.25 153 LYS A N 1
ATOM 1201 C CA . LYS A 1 153 ? -9.488 5.343 4.721 1.00 97.25 153 LYS A CA 1
ATOM 1202 C C . LYS A 1 153 ? -10.402 4.436 3.894 1.00 97.25 153 LYS A C 1
ATOM 1204 O O . LYS A 1 153 ? -11.619 4.500 4.021 1.00 97.25 153 LYS A O 1
ATOM 1209 N N . MET A 1 154 ? -9.807 3.570 3.072 1.00 96.19 154 MET A N 1
ATOM 1210 C CA . MET A 1 154 ? -10.554 2.616 2.249 1.00 96.19 154 MET A CA 1
ATOM 1211 C C . MET A 1 154 ? -11.224 1.518 3.079 1.00 96.19 154 MET A C 1
ATOM 1213 O O . MET A 1 154 ? -12.316 1.090 2.727 1.00 96.19 154 MET A O 1
ATOM 1217 N N . ALA A 1 155 ? -10.581 1.042 4.146 1.00 97.06 155 ALA A N 1
ATOM 1218 C CA . ALA A 1 155 ? -11.138 -0.000 5.001 1.00 97.06 155 ALA A CA 1
ATOM 1219 C C . ALA A 1 155 ? -12.354 0.507 5.786 1.00 97.06 155 ALA A C 1
ATOM 1221 O O . ALA A 1 155 ? -13.389 -0.146 5.749 1.00 97.06 155 ALA A O 1
ATOM 1222 N N . VAL A 1 156 ? -12.266 1.693 6.403 1.00 97.06 156 VAL A N 1
ATOM 1223 C CA . VAL A 1 156 ? -13.394 2.320 7.119 1.00 97.06 156 VAL A CA 1
ATOM 1224 C C . VAL A 1 156 ? -14.564 2.536 6.164 1.00 97.06 156 VAL A C 1
ATOM 1226 O O . VAL A 1 156 ? -15.684 2.143 6.474 1.00 97.06 156 VAL A O 1
ATOM 1229 N N . LYS A 1 157 ? -14.287 3.080 4.970 1.00 96.81 157 LYS A N 1
ATOM 1230 C CA . LYS A 1 157 ? -15.315 3.311 3.954 1.00 96.81 157 LYS A CA 1
ATOM 1231 C C . LYS A 1 157 ? -16.004 2.025 3.502 1.00 96.81 157 LYS A C 1
ATOM 1233 O O . LYS A 1 157 ? -17.188 2.056 3.239 1.00 96.81 157 LYS A O 1
ATOM 1238 N N . LYS A 1 158 ? -15.286 0.905 3.397 1.00 96.06 158 LYS A N 1
ATOM 1239 C CA . LYS A 1 158 ? -15.875 -0.376 2.969 1.00 96.06 158 LYS A CA 1
ATOM 1240 C C . LYS A 1 158 ? -16.596 -1.136 4.079 1.00 96.06 158 LYS A C 1
ATOM 1242 O O . LYS A 1 158 ? -17.465 -1.933 3.767 1.00 96.06 158 LYS A O 1
ATOM 1247 N N . LEU A 1 159 ? -16.154 -1.000 5.329 1.00 95.94 159 LEU A N 1
ATOM 1248 C CA . LEU A 1 159 ? -16.728 -1.751 6.450 1.00 95.94 159 LEU A CA 1
ATOM 1249 C C . LEU A 1 159 ? -17.971 -1.083 7.022 1.00 95.94 159 LEU A C 1
ATOM 1251 O O . LEU A 1 159 ? -18.871 -1.780 7.473 1.00 95.94 159 LEU A O 1
ATOM 1255 N N . TYR A 1 160 ? -17.987 0.247 7.031 1.00 96.12 160 TYR A N 1
ATOM 1256 C CA . TYR A 1 160 ? -19.032 1.022 7.690 1.00 96.12 160 TYR A CA 1
ATOM 1257 C C . TYR A 1 160 ? -19.780 1.953 6.729 1.00 96.12 160 TYR A C 1
ATOM 1259 O O . TYR A 1 160 ? -20.652 2.683 7.178 1.00 96.12 160 TYR A O 1
ATOM 1267 N N . ASP A 1 161 ? -19.428 1.967 5.436 1.00 95.88 161 ASP A N 1
ATOM 1268 C CA . ASP A 1 161 ? -20.022 2.843 4.411 1.00 95.88 161 ASP A CA 1
ATOM 1269 C C . ASP A 1 161 ? -19.954 4.346 4.745 1.00 95.88 161 ASP A C 1
ATOM 1271 O O . ASP A 1 161 ? -20.781 5.148 4.320 1.00 95.88 161 ASP A O 1
ATOM 1275 N N . ILE A 1 162 ? -18.914 4.751 5.485 1.00 95.88 162 ILE A N 1
ATOM 1276 C CA . ILE A 1 162 ? -18.685 6.141 5.902 1.00 95.88 162 ILE A CA 1
ATOM 1277 C C . ILE A 1 162 ? -17.667 6.821 4.983 1.00 95.88 162 ILE A C 1
ATOM 1279 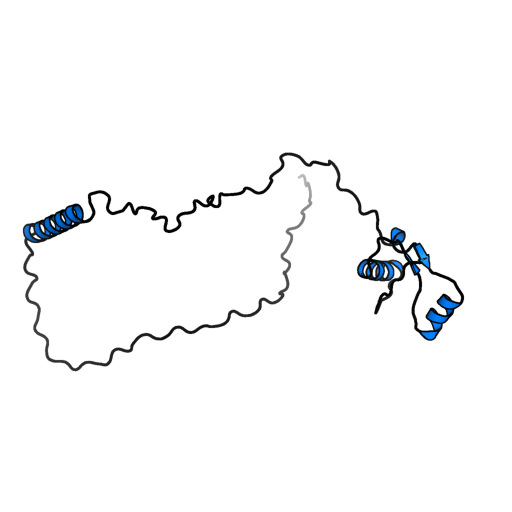O O . ILE A 1 162 ? -16.569 6.305 4.735 1.00 95.88 162 ILE A O 1
ATOM 1283 N N . ASP A 1 163 ? -17.976 8.043 4.553 1.00 96.12 163 ASP A N 1
ATOM 1284 C CA . ASP A 1 163 ? -17.013 8.908 3.881 1.00 96.12 163 ASP A CA 1
ATOM 1285 C C . ASP A 1 163 ? -16.073 9.595 4.876 1.00 96.12 163 ASP A C 1
ATOM 1287 O O . ASP A 1 163 ? -16.466 10.360 5.753 1.00 96.12 163 ASP A O 1
ATOM 1291 N N . VAL A 1 164 ? -14.778 9.319 4.727 1.00 97.12 164 VAL A N 1
ATOM 1292 C CA . VAL A 1 164 ? -13.741 9.819 5.632 1.00 97.12 164 VAL A CA 1
ATOM 1293 C C . VAL A 1 164 ? -13.112 11.088 5.064 1.00 97.12 164 VAL A C 1
ATOM 1295 O O . VAL A 1 164 ? -12.508 11.062 3.990 1.00 97.12 164 VAL A O 1
ATOM 1298 N N . SER A 1 165 ? -13.127 12.181 5.823 1.00 96.38 165 SER A N 1
ATOM 1299 C CA . SER A 1 165 ? -12.444 13.423 5.430 1.00 96.38 165 SER A CA 1
ATOM 1300 C C . SER A 1 165 ? -10.919 13.285 5.533 1.00 96.38 165 SER A C 1
ATOM 1302 O O . SER A 1 165 ? -10.207 13.304 4.521 1.00 96.38 165 SER A O 1
ATOM 1304 N N . LYS A 1 166 ? -10.402 13.050 6.747 1.00 97.00 166 LYS A N 1
ATOM 1305 C CA . LYS A 1 166 ? -8.965 12.914 7.049 1.00 97.00 166 LYS A CA 1
ATOM 1306 C C . LYS A 1 166 ? -8.698 11.743 7.997 1.00 97.00 166 LYS A C 1
ATOM 1308 O O . LYS A 1 166 ? -9.568 11.370 8.771 1.00 97.00 166 LYS A O 1
ATOM 1313 N N . VAL A 1 167 ? -7.485 11.187 7.947 1.00 97.75 167 VAL A N 1
ATOM 1314 C CA . VAL A 1 167 ? -7.032 10.117 8.854 1.00 97.75 167 VAL A CA 1
ATOM 1315 C C . VAL A 1 167 ? -5.754 10.558 9.559 1.00 97.75 167 VAL A C 1
ATOM 1317 O O . VAL A 1 167 ? -4.749 10.856 8.905 1.00 97.75 167 VAL A O 1
ATOM 1320 N N . ASN A 1 168 ? -5.785 10.540 10.890 1.00 97.06 168 ASN A N 1
ATOM 1321 C CA . ASN A 1 168 ? -4.628 10.766 11.751 1.00 97.06 168 ASN A CA 1
ATOM 1322 C C . ASN A 1 168 ? -4.222 9.439 12.398 1.00 97.06 168 ASN A C 1
ATOM 1324 O O . ASN A 1 168 ? -5.077 8.649 12.783 1.00 97.06 168 ASN A O 1
ATOM 1328 N N . THR A 1 169 ? -2.920 9.188 12.500 1.00 96.88 169 THR A N 1
ATOM 1329 C CA . THR A 1 169 ? -2.366 7.934 13.027 1.00 96.88 169 THR A CA 1
ATOM 1330 C C . THR A 1 169 ? -1.268 8.252 14.028 1.00 96.88 169 THR A C 1
ATOM 1332 O O . THR A 1 169 ? -0.428 9.105 13.745 1.00 96.88 169 THR A O 1
ATOM 1335 N N . LEU A 1 170 ? -1.256 7.544 15.153 1.00 96.00 170 LEU A N 1
ATOM 1336 C CA . LEU A 1 170 ? -0.195 7.569 16.159 1.00 96.00 170 LEU A CA 1
ATOM 1337 C C . LEU A 1 170 ? 0.153 6.130 16.553 1.00 96.00 170 LEU A C 1
ATOM 1339 O O . LEU A 1 170 ? -0.681 5.235 16.404 1.00 96.00 170 LEU A O 1
ATOM 1343 N N . ILE A 1 171 ? 1.378 5.909 17.026 1.00 95.44 171 ILE A N 1
ATOM 1344 C CA . ILE A 1 171 ? 1.805 4.620 17.579 1.00 95.44 171 ILE A CA 1
ATOM 1345 C C . ILE A 1 171 ? 1.598 4.690 19.093 1.00 95.44 171 ILE A C 1
ATOM 1347 O O . ILE A 1 171 ? 2.028 5.658 19.716 1.00 95.44 171 ILE A O 1
ATOM 1351 N N . ARG A 1 172 ? 0.896 3.698 19.641 1.00 88.50 172 ARG A N 1
ATOM 1352 C CA . ARG A 1 172 ? 0.643 3.527 21.073 1.00 88.50 172 ARG A CA 1
ATOM 1353 C C . ARG A 1 172 ? 1.605 2.503 21.659 1.00 88.50 172 ARG A C 1
ATOM 1355 O O . ARG A 1 172 ? 1.939 1.543 20.921 1.00 88.50 172 ARG A O 1
#